Protein AF-A0A929IET7-F1 (afdb_monomer)

pLDDT: mean 87.03, std 11.53, range [40.47, 97.88]

Solvent-accessible surface area (backbone atoms only — not comparable to full-atom values): 6429 Å² total; per-residue (Å²): 132,85,82,79,88,81,78,76,69,36,85,92,74,68,37,46,52,69,60,47,52,51,52,54,49,32,70,75,50,70,73,50,90,70,73,79,68,96,66,84,77,54,74,67,46,49,54,25,51,54,48,20,52,49,19,50,52,49,25,53,51,37,58,75,68,71,49,61,70,70,60,34,50,51,27,47,47,51,18,50,45,28,49,24,44,69,79,54,80,43,65,56,73,68,58,51,51,60,61,53,71,75,53,67,94,92,117

Nearest PDB structures (foldseek):
  1xzp-assembly1_A  TM=8.326E-01  e=5.165E-03  Thermotoga maritima
  3geh-assembly1_A-2  TM=8.456E-01  e=8.836E-03  Nostoc sp. PCC 7120 = FACHB-418
  3gei-assembly2_C  TM=6.495E-01  e=2.844E-03  Chlorobaculum tepidum

Sequence (107 aa):
LCATDIVEISARFNTGIDRLVDVIYETITGSREMAPPSVAPNLRHKRAIERALAGGQAALSLMNEEESPALIAIELQEELDALGEITGETTSHEILDEIFSRFCIGK

Radius of gyration: 22.79 Å; Cα contacts (8 Å, |Δi|>4): 66; chains: 1; bounding box: 48×30×61 Å

Structure (mmCIF, N/CA/C/O backbone):
data_AF-A0A929IET7-F1
#
_entry.id   AF-A0A929IET7-F1
#
loop_
_atom_site.group_PDB
_atom_site.id
_atom_site.type_symbol
_atom_site.label_atom_id
_atom_site.label_alt_id
_atom_site.label_comp_id
_atom_site.label_asym_id
_atom_site.label_entity_id
_atom_site.label_seq_id
_atom_site.pdbx_PDB_ins_code
_atom_site.Cartn_x
_atom_site.Cartn_y
_atom_site.Cartn_z
_atom_site.occupancy
_atom_site.B_iso_or_equiv
_atom_site.auth_seq_id
_atom_site.auth_comp_id
_atom_site.auth_asym_id
_atom_site.auth_atom_id
_atom_site.pdbx_PDB_model_num
ATOM 1 N N . LEU A 1 1 ? 25.030 17.104 -1.779 1.00 40.47 1 LEU A N 1
ATOM 2 C CA . LEU A 1 1 ? 25.532 17.180 -3.169 1.00 40.47 1 LEU A CA 1
ATOM 3 C C . LEU A 1 1 ? 25.179 15.853 -3.826 1.00 40.47 1 LEU A C 1
ATOM 5 O O . LEU A 1 1 ? 25.852 14.876 -3.540 1.00 40.47 1 LEU A O 1
ATOM 9 N N . CYS A 1 2 ? 24.070 15.769 -4.569 1.00 48.00 2 CYS A N 1
ATOM 10 C CA . CYS A 1 2 ? 23.783 14.555 -5.342 1.00 48.00 2 CYS A CA 1
ATOM 11 C C . CYS A 1 2 ? 24.779 14.511 -6.502 1.00 48.00 2 CYS A C 1
ATOM 13 O O . CYS A 1 2 ? 24.788 15.425 -7.326 1.00 48.00 2 CYS A O 1
ATOM 15 N N . ALA A 1 3 ? 25.649 13.503 -6.527 1.00 61.44 3 ALA A N 1
ATOM 16 C CA . ALA A 1 3 ? 26.449 13.217 -7.706 1.00 61.44 3 ALA A CA 1
ATOM 17 C C . ALA A 1 3 ? 25.478 12.887 -8.849 1.00 61.44 3 ALA A C 1
ATOM 19 O O . ALA A 1 3 ? 24.562 12.089 -8.673 1.00 61.44 3 ALA A O 1
ATOM 20 N N . THR A 1 4 ? 25.606 13.582 -9.975 1.00 74.19 4 THR A N 1
ATOM 21 C CA . THR A 1 4 ? 24.845 13.250 -11.182 1.00 74.19 4 THR A CA 1
ATOM 22 C C . THR A 1 4 ? 25.656 12.208 -11.931 1.00 74.19 4 THR A C 1
ATOM 24 O O . THR A 1 4 ? 26.721 12.540 -12.450 1.00 74.19 4 THR A O 1
ATOM 27 N N . ASP A 1 5 ? 25.186 10.964 -11.957 1.00 79.56 5 ASP A N 1
ATOM 28 C CA . ASP A 1 5 ? 25.804 9.923 -12.773 1.00 79.56 5 ASP A CA 1
ATOM 29 C C . ASP A 1 5 ? 25.525 10.219 -14.251 1.00 79.56 5 ASP A C 1
ATOM 31 O O . ASP A 1 5 ? 24.378 10.255 -14.699 1.00 79.56 5 ASP A O 1
ATOM 35 N N . ILE A 1 6 ? 26.588 10.495 -15.006 1.00 90.44 6 ILE A N 1
ATOM 36 C CA . ILE A 1 6 ? 26.523 10.781 -16.442 1.00 90.44 6 ILE A CA 1
ATOM 37 C C . ILE A 1 6 ? 26.910 9.509 -17.196 1.00 90.44 6 ILE A C 1
ATOM 39 O O . ILE A 1 6 ? 27.989 8.959 -16.979 1.00 90.44 6 ILE A O 1
ATOM 43 N N . VAL A 1 7 ? 26.046 9.067 -18.113 1.00 93.38 7 VAL A N 1
ATOM 44 C CA . VAL A 1 7 ? 26.305 7.933 -19.011 1.00 93.38 7 VAL A CA 1
ATOM 45 C C . VAL A 1 7 ? 26.335 8.435 -20.452 1.00 93.38 7 VAL A C 1
ATOM 47 O O . VAL A 1 7 ? 25.335 8.935 -20.965 1.00 93.38 7 VAL A O 1
ATOM 50 N N . GLU A 1 8 ? 27.483 8.306 -21.116 1.00 94.69 8 GLU A N 1
ATOM 51 C CA . GLU A 1 8 ? 27.621 8.635 -22.536 1.00 94.69 8 GLU A CA 1
ATOM 52 C C . GLU A 1 8 ? 27.085 7.493 -23.408 1.00 94.69 8 GLU A C 1
ATOM 54 O O . GLU A 1 8 ? 27.453 6.331 -23.226 1.00 94.69 8 GLU A O 1
ATOM 59 N N . ILE A 1 9 ? 26.226 7.824 -24.378 1.00 96.81 9 ILE A N 1
ATOM 60 C CA . ILE A 1 9 ? 25.621 6.843 -25.287 1.00 96.81 9 ILE A CA 1
ATOM 61 C C . ILE A 1 9 ? 25.694 7.287 -26.748 1.00 96.81 9 ILE A C 1
ATOM 63 O O . ILE A 1 9 ? 25.743 8.475 -27.068 1.00 96.81 9 ILE A O 1
ATOM 67 N N . SER A 1 10 ? 25.592 6.316 -27.655 1.00 96.12 10 SER A N 1
ATOM 68 C CA . SER A 1 10 ? 25.300 6.557 -29.064 1.00 96.12 10 SER A CA 1
ATOM 69 C C . SER A 1 10 ? 24.212 5.613 -29.561 1.00 96.12 10 SER A C 1
ATOM 71 O O . SER A 1 10 ? 24.474 4.443 -29.838 1.00 96.12 10 SER A O 1
ATOM 73 N N . ALA A 1 11 ? 22.998 6.140 -29.748 1.00 93.94 11 ALA A N 1
ATOM 74 C CA . ALA A 1 11 ? 21.877 5.377 -30.301 1.00 93.94 11 ALA A CA 1
ATOM 75 C C . ALA A 1 11 ? 22.156 4.877 -31.731 1.00 93.94 11 ALA A C 1
ATOM 77 O O . ALA A 1 11 ? 21.739 3.786 -32.103 1.00 93.94 11 ALA A O 1
ATOM 78 N N . ARG A 1 12 ? 22.916 5.643 -32.529 1.00 96.56 12 ARG A N 1
ATOM 79 C CA . ARG A 1 12 ? 23.272 5.275 -33.909 1.00 96.56 12 ARG A CA 1
ATOM 80 C C . ARG A 1 12 ? 24.179 4.045 -33.979 1.00 96.56 12 ARG A C 1
ATOM 82 O O . ARG A 1 12 ? 24.052 3.257 -34.910 1.00 96.56 12 ARG A O 1
ATOM 89 N N . PHE A 1 13 ? 25.111 3.920 -33.037 1.00 96.19 13 PHE A N 1
ATOM 90 C CA . PHE A 1 13 ? 26.109 2.845 -33.010 1.00 96.19 13 PHE A CA 1
ATOM 91 C C . PHE A 1 13 ? 25.820 1.792 -31.933 1.00 96.19 13 PHE A C 1
ATOM 93 O O . PHE A 1 13 ? 26.658 0.931 -31.687 1.00 96.19 13 PHE A O 1
ATOM 100 N N . ASN A 1 14 ? 24.654 1.873 -31.280 1.00 92.44 14 ASN A N 1
ATOM 101 C CA . ASN A 1 14 ? 24.262 1.022 -30.157 1.00 92.44 14 ASN A CA 1
ATOM 102 C C . ASN A 1 14 ? 25.336 0.942 -29.051 1.00 92.44 14 ASN A C 1
ATOM 104 O O . ASN A 1 14 ? 25.597 -0.112 -28.482 1.00 92.44 14 ASN A O 1
ATOM 108 N N . THR A 1 15 ? 26.017 2.059 -28.787 1.00 95.69 15 THR A N 1
ATOM 109 C CA . THR A 1 15 ? 27.125 2.125 -27.824 1.00 95.69 15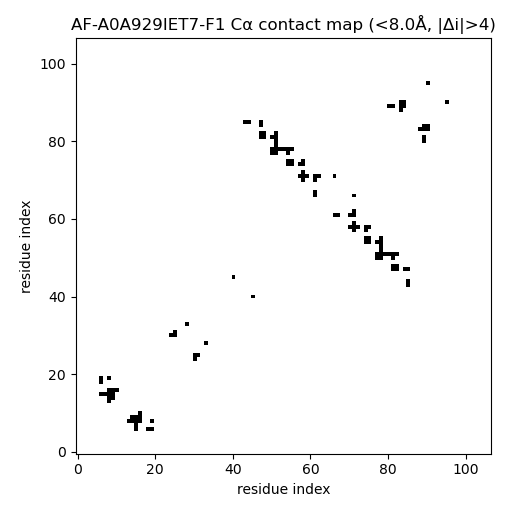 THR A CA 1
ATOM 110 C C . THR A 1 15 ? 26.630 2.702 -26.503 1.00 95.69 15 THR A C 1
ATOM 112 O O . THR A 1 15 ? 25.927 3.711 -26.503 1.00 95.69 15 THR A O 1
ATOM 115 N N . GLY A 1 16 ? 26.998 2.074 -25.384 1.00 92.75 16 GLY A N 1
ATOM 116 C CA . GLY A 1 16 ? 26.663 2.549 -24.034 1.00 92.75 16 GLY A CA 1
ATOM 117 C C . GLY A 1 16 ? 25.228 2.260 -23.574 1.00 92.75 16 GLY A C 1
ATOM 118 O O . GLY A 1 16 ? 24.884 2.605 -22.450 1.00 92.75 16 GLY A O 1
ATOM 119 N N . ILE A 1 17 ? 24.401 1.609 -24.402 1.00 95.06 17 ILE A N 1
ATOM 120 C CA . ILE A 1 17 ? 23.000 1.302 -24.073 1.00 95.06 17 ILE A CA 1
ATOM 121 C C . ILE A 1 17 ? 22.899 0.307 -22.911 1.00 95.06 17 ILE A C 1
ATOM 123 O O . ILE A 1 17 ? 22.166 0.573 -21.966 1.00 95.06 17 ILE A O 1
ATOM 127 N N . ASP A 1 18 ? 23.681 -0.775 -22.924 1.00 94.06 18 ASP A N 1
ATOM 128 C CA . ASP A 1 18 ? 23.681 -1.756 -21.827 1.00 94.06 18 ASP A CA 1
ATOM 129 C C . ASP A 1 18 ? 24.102 -1.102 -20.504 1.00 94.06 18 ASP A C 1
ATOM 131 O O . ASP A 1 18 ? 23.432 -1.243 -19.486 1.00 94.06 18 ASP A O 1
ATOM 135 N N . ARG A 1 19 ? 25.143 -0.259 -20.550 1.00 92.75 19 ARG A N 1
ATOM 136 C CA . ARG A 1 19 ? 25.595 0.496 -19.376 1.00 92.75 19 ARG A CA 1
ATOM 137 C C . ARG A 1 19 ? 24.521 1.450 -18.853 1.00 92.75 19 ARG A C 1
ATOM 139 O O . ARG A 1 19 ? 24.400 1.615 -17.643 1.00 92.75 19 ARG A O 1
ATOM 146 N N . LEU A 1 20 ? 23.755 2.084 -19.740 1.00 93.81 20 LEU A N 1
ATOM 147 C CA . LEU A 1 20 ? 22.626 2.923 -19.347 1.00 93.81 20 LEU A CA 1
ATOM 148 C C . LEU A 1 20 ? 21.540 2.097 -18.642 1.00 93.81 20 LEU A C 1
ATOM 150 O O . LEU A 1 20 ? 21.017 2.545 -17.624 1.00 93.81 20 LEU A O 1
ATOM 154 N N . VAL A 1 21 ? 21.221 0.901 -19.149 1.00 92.56 21 VAL A N 1
ATOM 155 C CA . VAL A 1 21 ? 20.250 -0.012 -18.521 1.00 92.56 21 VAL A CA 1
ATOM 156 C C . VAL A 1 21 ? 20.707 -0.411 -17.117 1.00 92.56 21 VAL A C 1
ATOM 158 O O . VAL A 1 21 ? 19.911 -0.316 -16.182 1.00 92.56 21 VAL A O 1
ATOM 161 N N . ASP A 1 22 ? 21.981 -0.766 -16.950 1.00 90.56 22 ASP A N 1
ATOM 162 C CA . ASP A 1 22 ? 22.550 -1.128 -15.647 1.00 90.56 22 ASP A CA 1
ATOM 163 C C . ASP A 1 22 ? 22.465 0.031 -14.649 1.00 90.56 22 ASP A C 1
ATOM 165 O O . ASP A 1 22 ? 21.996 -0.147 -13.527 1.00 90.56 22 ASP A O 1
ATOM 169 N N . VAL A 1 23 ? 22.848 1.243 -15.066 1.00 91.50 23 VAL A N 1
ATOM 170 C CA . VAL A 1 23 ? 22.797 2.433 -14.201 1.00 91.50 23 VAL A CA 1
ATOM 171 C C . VAL A 1 23 ? 21.359 2.771 -13.808 1.00 91.50 23 VAL A C 1
ATOM 173 O O . VAL A 1 23 ? 21.102 3.100 -12.649 1.00 91.50 23 VAL A O 1
ATOM 176 N N . ILE A 1 24 ? 20.398 2.657 -14.731 1.00 91.38 24 ILE A N 1
ATOM 177 C CA . ILE A 1 24 ? 18.973 2.844 -14.416 1.00 91.38 24 ILE A CA 1
ATOM 178 C C . ILE A 1 24 ? 18.524 1.812 -13.377 1.00 91.38 24 ILE A C 1
ATOM 180 O O . ILE A 1 24 ? 17.875 2.173 -12.393 1.00 91.38 24 ILE A O 1
ATOM 184 N N . TYR A 1 25 ? 18.884 0.542 -13.566 1.00 89.19 25 TYR A N 1
ATOM 185 C CA . TYR A 1 25 ? 18.537 -0.527 -12.638 1.00 89.19 25 TYR A CA 1
ATOM 186 C C . TYR A 1 25 ? 19.143 -0.296 -11.247 1.00 89.19 25 TYR A C 1
ATOM 188 O O . TYR A 1 25 ? 18.423 -0.352 -10.249 1.00 89.19 25 TYR A O 1
ATOM 196 N N . GLU A 1 26 ? 20.434 0.027 -11.169 1.00 88.62 26 GLU A N 1
ATOM 197 C CA . GLU A 1 26 ? 21.143 0.340 -9.923 1.00 88.62 26 GLU A CA 1
ATOM 198 C C . GLU A 1 26 ? 20.532 1.550 -9.209 1.00 88.62 26 GLU A C 1
ATOM 200 O O . GLU A 1 26 ? 20.331 1.505 -7.996 1.00 88.62 26 GLU A O 1
ATOM 205 N N . THR A 1 27 ? 20.162 2.594 -9.957 1.00 88.56 27 THR A N 1
ATOM 206 C CA . THR A 1 27 ? 19.523 3.804 -9.413 1.00 88.56 27 THR A CA 1
ATOM 207 C C . THR A 1 27 ? 18.169 3.491 -8.780 1.00 88.56 27 THR A C 1
ATOM 209 O O . THR A 1 27 ? 17.838 4.022 -7.721 1.00 88.56 27 THR A O 1
ATOM 212 N N . ILE A 1 28 ? 17.374 2.625 -9.414 1.00 88.06 28 ILE A N 1
ATOM 213 C CA . ILE A 1 28 ? 16.036 2.261 -8.928 1.00 88.06 28 ILE A CA 1
ATOM 214 C C . ILE A 1 28 ? 16.120 1.290 -7.743 1.00 88.06 28 ILE A C 1
ATOM 216 O O . ILE A 1 28 ? 15.334 1.394 -6.804 1.00 88.06 28 ILE A O 1
ATOM 220 N N . THR A 1 29 ? 17.058 0.341 -7.778 1.00 85.50 29 THR A N 1
ATOM 221 C CA . THR A 1 29 ? 17.154 -0.752 -6.790 1.00 85.50 29 THR A CA 1
ATOM 222 C C . THR A 1 29 ? 18.140 -0.481 -5.651 1.00 85.50 29 THR A C 1
ATOM 224 O O . THR A 1 29 ? 18.188 -1.245 -4.685 1.00 85.50 29 THR A O 1
ATOM 227 N N . GLY A 1 30 ? 18.933 0.593 -5.733 1.00 83.38 30 GLY A N 1
ATOM 228 C CA . GLY A 1 30 ? 19.996 0.896 -4.773 1.00 83.38 30 GLY A CA 1
ATOM 229 C C . GLY A 1 30 ? 21.116 -0.149 -4.775 1.00 83.38 30 GLY A C 1
ATOM 230 O O . GLY A 1 30 ? 21.647 -0.473 -3.713 1.00 83.38 30 GLY A O 1
ATOM 231 N N . SER A 1 31 ? 21.413 -0.732 -5.942 1.00 68.50 31 SER A N 1
ATOM 232 C CA . SER A 1 31 ? 22.394 -1.819 -6.133 1.00 68.50 31 SER A CA 1
ATOM 233 C C . SER A 1 31 ? 22.131 -3.080 -5.295 1.00 68.50 31 SER A C 1
ATOM 235 O O . SER A 1 31 ? 23.031 -3.895 -5.087 1.00 68.50 31 SER A O 1
ATOM 237 N N . ARG A 1 32 ? 20.905 -3.263 -4.791 1.00 72.38 32 ARG A N 1
ATOM 238 C CA . ARG A 1 32 ? 20.518 -4.444 -4.020 1.00 72.38 32 ARG A CA 1
ATOM 239 C C . ARG A 1 32 ? 19.853 -5.449 -4.948 1.00 72.38 32 ARG A C 1
ATOM 241 O O . ARG A 1 32 ? 18.880 -5.117 -5.621 1.00 72.38 32 ARG A O 1
ATOM 248 N N . GLU A 1 33 ? 20.326 -6.694 -4.942 1.00 68.75 33 GLU A N 1
ATOM 249 C CA . GLU A 1 33 ? 19.561 -7.793 -5.531 1.00 68.75 33 GLU A CA 1
ATOM 250 C C . GLU A 1 33 ? 18.243 -7.928 -4.762 1.00 68.75 33 GLU A C 1
ATOM 252 O O . GLU A 1 33 ? 18.190 -8.417 -3.630 1.00 68.75 33 GLU A O 1
ATOM 257 N N . MET A 1 34 ? 17.167 -7.420 -5.358 1.00 66.38 34 MET A N 1
ATOM 258 C CA . MET A 1 34 ? 15.822 -7.649 -4.868 1.00 66.38 34 MET A CA 1
ATOM 259 C C . MET A 1 34 ? 15.354 -8.981 -5.434 1.00 66.38 34 MET A C 1
ATOM 261 O O . MET A 1 34 ? 15.190 -9.124 -6.645 1.00 66.38 34 MET A O 1
ATOM 265 N N . ALA A 1 35 ? 15.119 -9.957 -4.555 1.00 72.62 35 ALA A N 1
ATOM 266 C CA . ALA A 1 35 ? 14.350 -11.126 -4.948 1.00 72.62 35 ALA A CA 1
ATOM 267 C C . ALA A 1 35 ? 13.013 -10.639 -5.538 1.00 72.62 35 ALA A C 1
ATOM 269 O O . ALA A 1 35 ? 12.401 -9.734 -4.954 1.00 72.62 35 ALA A O 1
ATOM 270 N N . PRO A 1 36 ? 12.566 -11.187 -6.684 1.00 70.94 36 PRO A N 1
ATOM 271 C CA . PRO A 1 36 ? 11.288 -10.800 -7.252 1.00 70.94 36 PRO A CA 1
ATOM 272 C C . PRO A 1 36 ? 10.213 -11.004 -6.179 1.00 70.94 36 PRO A C 1
ATOM 274 O O . PRO A 1 36 ? 10.171 -12.074 -5.559 1.00 70.94 36 PRO A O 1
ATOM 277 N N . PRO A 1 37 ? 9.385 -9.985 -5.897 1.00 73.00 37 PRO A N 1
ATOM 278 C CA . PRO A 1 37 ? 8.373 -10.120 -4.869 1.00 73.00 37 PRO A CA 1
ATOM 279 C C . PRO A 1 37 ? 7.417 -11.247 -5.268 1.00 73.00 37 PRO A C 1
ATOM 281 O O . PRO A 1 37 ? 7.044 -11.377 -6.434 1.00 73.00 37 PRO A O 1
ATOM 284 N N . SER A 1 38 ? 7.003 -12.059 -4.295 1.00 78.75 38 SER A N 1
ATOM 285 C CA . SER A 1 38 ? 6.037 -13.143 -4.521 1.00 78.75 38 SER A CA 1
ATOM 286 C C . SER A 1 38 ? 4.671 -12.627 -4.986 1.00 78.75 38 SER A C 1
ATOM 288 O O . SER A 1 38 ? 3.887 -13.383 -5.555 1.00 78.75 38 SER A O 1
ATOM 290 N N . VAL A 1 39 ? 4.391 -11.339 -4.761 1.00 79.06 39 VAL A N 1
ATOM 291 C CA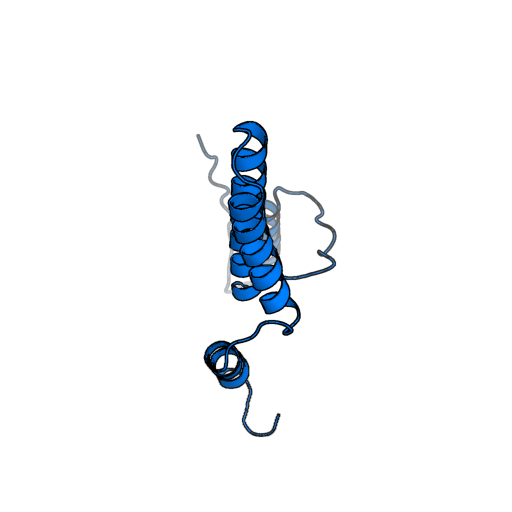 . VAL A 1 39 ? 3.159 -10.653 -5.149 1.00 79.06 39 VAL A CA 1
ATOM 292 C C . VAL A 1 39 ? 3.499 -9.268 -5.698 1.00 79.06 39 VAL A C 1
ATOM 294 O O . VAL A 1 39 ? 4.259 -8.522 -5.085 1.00 79.06 39 VAL A O 1
ATOM 297 N N . ALA A 1 40 ? 2.891 -8.896 -6.825 1.00 80.31 40 ALA A N 1
ATOM 298 C CA . ALA A 1 40 ? 2.960 -7.550 -7.3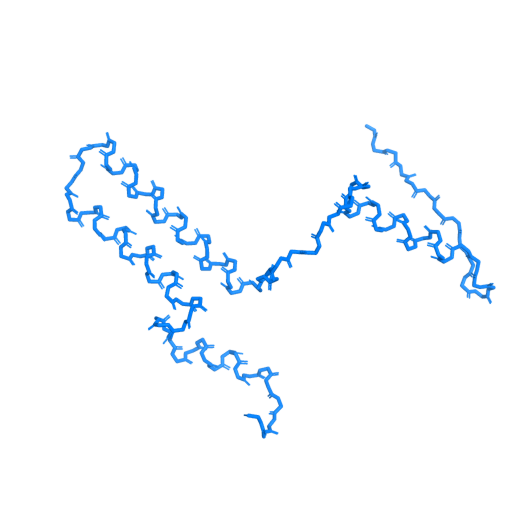92 1.00 80.31 40 ALA A CA 1
ATOM 299 C C . ALA A 1 40 ? 1.587 -6.858 -7.251 1.00 80.31 40 ALA A C 1
ATOM 301 O O . ALA A 1 40 ? 0.746 -6.971 -8.148 1.00 80.31 40 ALA A O 1
ATOM 302 N N . PRO A 1 41 ? 1.297 -6.198 -6.111 1.00 85.75 41 PRO A N 1
ATOM 303 C CA . PRO A 1 41 ? 0.013 -5.538 -5.906 1.00 85.75 41 PRO A CA 1
ATOM 304 C C . PRO A 1 41 ? -0.157 -4.350 -6.861 1.00 85.75 41 PRO A C 1
ATOM 306 O O . PRO A 1 41 ? 0.768 -3.575 -7.094 1.00 85.75 41 PRO A O 1
ATOM 309 N N . ASN A 1 42 ? -1.365 -4.191 -7.402 1.00 89.81 42 ASN A N 1
ATOM 310 C CA . ASN A 1 42 ? -1.728 -3.011 -8.184 1.00 89.81 42 ASN A CA 1
ATOM 311 C C . ASN A 1 42 ? -2.171 -1.857 -7.257 1.00 89.81 42 ASN A C 1
ATOM 313 O O . ASN A 1 42 ? -2.254 -2.005 -6.036 1.00 89.81 42 ASN A O 1
ATOM 317 N N . LEU A 1 43 ? -2.499 -0.701 -7.844 1.00 89.81 43 LEU A N 1
ATOM 318 C CA . LEU A 1 43 ? -2.941 0.477 -7.090 1.00 89.81 43 LEU A CA 1
ATOM 319 C C . LEU A 1 43 ? -4.207 0.224 -6.248 1.00 89.81 43 LEU A C 1
ATOM 321 O O . LEU A 1 43 ? -4.321 0.782 -5.160 1.00 89.81 43 LEU A O 1
ATOM 325 N N . ARG A 1 44 ? -5.132 -0.623 -6.719 1.00 88.31 44 ARG A N 1
ATOM 326 C CA . ARG A 1 44 ? -6.346 -0.994 -5.976 1.00 88.31 44 ARG A CA 1
ATOM 327 C C . ARG A 1 44 ? -5.982 -1.754 -4.702 1.00 88.31 44 ARG A C 1
ATOM 329 O O . ARG A 1 44 ? -6.398 -1.353 -3.623 1.00 88.31 44 ARG A O 1
ATOM 336 N N . HIS A 1 45 ? -5.137 -2.780 -4.816 1.00 92.75 45 HIS A N 1
ATOM 337 C CA . HIS A 1 45 ? -4.641 -3.525 -3.653 1.00 92.75 45 HIS A CA 1
ATOM 338 C C . HIS A 1 45 ? -3.890 -2.609 -2.682 1.00 92.75 45 HIS A C 1
ATOM 340 O O . HIS A 1 45 ? -4.109 -2.688 -1.480 1.00 92.75 45 HIS A O 1
ATOM 346 N N . LYS A 1 46 ? -3.047 -1.700 -3.193 1.00 93.56 46 LYS A N 1
ATOM 347 C CA . LYS A 1 46 ? -2.334 -0.728 -2.355 1.00 93.56 46 LYS A CA 1
ATOM 348 C C . LYS A 1 46 ? -3.304 0.119 -1.521 1.00 93.56 46 LYS A C 1
ATOM 350 O O . LYS A 1 46 ? -3.129 0.208 -0.314 1.00 93.56 46 LYS A O 1
ATOM 355 N N . ARG A 1 47 ? -4.331 0.703 -2.147 1.00 93.75 47 ARG A N 1
ATOM 356 C CA . ARG A 1 47 ? -5.330 1.542 -1.457 1.00 93.75 47 ARG A CA 1
ATOM 357 C C . ARG A 1 47 ? -6.130 0.764 -0.413 1.00 93.75 47 ARG A C 1
ATOM 359 O O . ARG A 1 47 ? -6.417 1.289 0.657 1.00 93.75 47 ARG A O 1
ATOM 366 N N . ALA A 1 48 ? -6.487 -0.481 -0.720 1.00 94.25 48 ALA A N 1
ATOM 367 C CA . ALA A 1 48 ? -7.138 -1.379 0.225 1.00 94.25 48 ALA A CA 1
ATOM 368 C C . ALA A 1 48 ? -6.255 -1.644 1.458 1.00 94.25 48 ALA A C 1
ATOM 370 O O . ALA A 1 48 ? -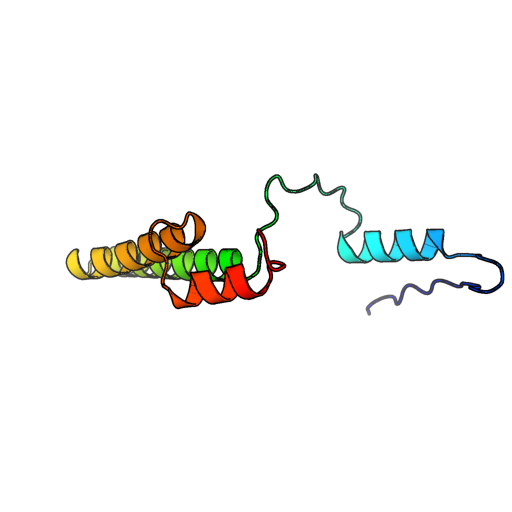6.712 -1.467 2.581 1.00 94.25 48 ALA A O 1
ATOM 371 N N . ILE A 1 49 ? -4.970 -1.953 1.254 1.00 95.38 49 ILE A N 1
ATOM 372 C CA . ILE A 1 49 ? -4.000 -2.158 2.343 1.00 95.38 49 ILE A CA 1
ATOM 373 C C . ILE A 1 49 ? -3.805 -0.881 3.174 1.00 95.38 49 ILE A C 1
ATOM 375 O O . ILE A 1 49 ? -3.735 -0.958 4.396 1.00 95.38 49 ILE A O 1
ATOM 379 N N . GLU A 1 50 ? -3.724 0.292 2.539 1.00 95.94 50 GLU A N 1
ATOM 380 C CA . GLU A 1 50 ? -3.583 1.576 3.244 1.00 95.94 50 GLU A CA 1
ATOM 381 C C . GLU A 1 50 ? -4.787 1.869 4.152 1.00 95.94 50 GLU A C 1
ATOM 383 O O . GLU A 1 50 ? -4.592 2.307 5.285 1.00 95.94 50 GLU A O 1
ATOM 388 N N . ARG A 1 51 ? -6.015 1.583 3.697 1.00 96.25 51 ARG A N 1
ATOM 389 C CA . ARG A 1 51 ? -7.222 1.709 4.533 1.00 96.25 51 ARG A CA 1
ATOM 390 C C . ARG A 1 51 ? -7.258 0.688 5.662 1.00 96.25 51 ARG A C 1
ATOM 392 O O . ARG A 1 51 ? -7.516 1.073 6.795 1.00 96.25 51 ARG A O 1
ATOM 399 N N . ALA A 1 52 ? -6.938 -0.572 5.370 1.00 96.56 52 ALA A N 1
ATOM 400 C CA . ALA A 1 52 ? -6.875 -1.619 6.384 1.00 96.56 52 ALA A CA 1
ATOM 401 C C . ALA A 1 52 ? -5.899 -1.248 7.511 1.00 96.56 52 ALA A C 1
ATOM 403 O O . ALA A 1 52 ? -6.239 -1.298 8.690 1.00 96.56 52 ALA A O 1
ATOM 404 N N . LEU A 1 53 ? -4.710 -0.762 7.143 1.00 97.44 53 LEU A N 1
ATOM 405 C CA . LEU A 1 53 ? -3.720 -0.287 8.104 1.00 97.44 53 LEU A CA 1
ATOM 406 C C . LEU A 1 53 ? -4.230 0.904 8.930 1.00 97.44 53 LEU A C 1
ATOM 408 O O . LEU A 1 53 ? -3.957 0.965 10.127 1.00 97.44 53 LEU A O 1
ATOM 412 N N . ALA A 1 54 ? -4.950 1.841 8.308 1.00 97.19 54 ALA A N 1
ATOM 413 C CA . ALA A 1 54 ? -5.525 2.986 9.007 1.00 97.19 54 ALA A CA 1
ATOM 414 C C . ALA A 1 54 ? -6.586 2.556 10.037 1.00 97.19 54 ALA A C 1
ATOM 416 O O . ALA A 1 54 ? -6.520 3.014 11.177 1.00 97.19 54 ALA A O 1
ATOM 417 N N . GLY A 1 55 ? -7.491 1.638 9.675 1.00 96.06 55 GLY A N 1
ATOM 418 C CA . GLY A 1 55 ? -8.490 1.074 10.593 1.00 96.06 55 GLY A CA 1
ATOM 419 C C . GLY A 1 55 ? -7.842 0.351 11.775 1.00 96.06 55 GLY A C 1
ATOM 420 O O . GLY A 1 55 ? -8.141 0.650 12.930 1.00 96.06 55 GLY A O 1
ATOM 421 N N . GLY A 1 56 ? -6.840 -0.498 11.522 1.00 96.62 56 GLY A N 1
ATOM 422 C CA . GLY A 1 56 ? -6.106 -1.179 12.593 1.00 96.62 56 GLY A CA 1
ATOM 423 C C . GLY A 1 56 ? -5.366 -0.216 13.535 1.00 96.62 56 GLY A C 1
ATOM 424 O O . GLY A 1 56 ? -5.341 -0.409 14.752 1.00 96.62 56 GLY A O 1
ATOM 425 N N . GLN A 1 57 ? -4.794 0.870 13.003 1.00 97.69 57 GLN A N 1
ATOM 426 C CA . GLN A 1 57 ? -4.163 1.923 13.811 1.00 97.69 57 GLN A CA 1
ATOM 427 C C . GLN A 1 57 ? -5.178 2.717 14.644 1.00 97.69 57 GLN A C 1
ATOM 429 O O . GLN A 1 57 ? -4.888 3.057 15.797 1.00 97.69 57 GLN A O 1
ATOM 434 N N . ALA A 1 58 ? -6.359 2.996 14.092 1.00 97.38 58 ALA A N 1
ATOM 435 C CA . ALA A 1 58 ? -7.447 3.647 14.811 1.00 97.38 58 ALA A CA 1
ATOM 436 C C . ALA A 1 58 ? -7.970 2.747 15.941 1.00 97.38 58 ALA A C 1
ATOM 438 O O . ALA A 1 58 ? -8.041 3.190 17.086 1.00 97.38 58 ALA A O 1
ATOM 439 N N . ALA A 1 59 ? -8.206 1.461 15.663 1.00 97.44 59 ALA A N 1
ATOM 440 C CA . ALA A 1 59 ? -8.606 0.469 16.659 1.00 97.44 59 ALA A CA 1
ATOM 441 C C . ALA A 1 59 ? -7.591 0.373 17.812 1.00 97.44 59 ALA A C 1
ATOM 443 O O . ALA A 1 59 ? -7.974 0.423 18.980 1.00 97.44 59 ALA A O 1
ATOM 444 N N . LEU A 1 60 ? -6.291 0.310 17.499 1.00 97.62 60 LEU A N 1
ATOM 445 C CA . LEU A 1 60 ? -5.222 0.320 18.505 1.00 97.62 60 LEU A CA 1
ATOM 446 C C . LEU A 1 60 ? -5.228 1.597 19.353 1.00 97.62 60 LEU A C 1
ATOM 448 O O . LEU A 1 60 ? -5.014 1.528 20.562 1.00 97.62 60 LEU A O 1
ATOM 452 N N . SER A 1 61 ? -5.469 2.755 18.737 1.00 97.88 61 SER A N 1
ATOM 453 C CA . SER A 1 61 ? -5.559 4.032 19.454 1.00 97.88 61 SER A CA 1
ATOM 454 C C . SER A 1 61 ? -6.739 4.035 20.429 1.00 97.88 61 SER A C 1
ATOM 456 O O . SER A 1 61 ? -6.540 4.294 21.612 1.00 97.88 61 SER A O 1
ATOM 458 N N . LEU A 1 62 ? -7.926 3.620 19.976 1.00 97.88 62 LEU A N 1
ATOM 459 C CA . LEU A 1 62 ? -9.129 3.506 20.810 1.00 97.88 62 LEU A CA 1
ATOM 460 C C . LEU A 1 62 ? -8.946 2.521 21.974 1.00 97.88 62 LEU A C 1
ATOM 462 O O . LEU A 1 62 ? -9.387 2.784 23.090 1.00 97.88 62 LEU A O 1
ATOM 466 N N . MET A 1 63 ? -8.258 1.398 21.744 1.00 96.31 63 MET A N 1
ATOM 467 C CA . MET A 1 63 ? -7.929 0.446 22.810 1.00 96.31 63 MET A CA 1
ATOM 468 C C . MET A 1 63 ? -7.028 1.064 23.884 1.00 96.31 63 MET A C 1
ATOM 470 O O . MET A 1 63 ? -7.235 0.811 25.068 1.00 96.31 63 MET A O 1
ATOM 474 N N . ASN A 1 64 ? -6.039 1.869 23.484 1.00 97.44 64 ASN A N 1
ATOM 475 C CA . ASN A 1 64 ? -5.144 2.555 24.421 1.00 97.44 64 ASN A CA 1
ATOM 476 C C . ASN A 1 64 ? -5.851 3.669 25.208 1.00 97.44 64 ASN A C 1
ATOM 478 O O . ASN A 1 64 ? -5.412 4.010 26.303 1.00 97.44 64 ASN A O 1
ATOM 482 N N . GLU A 1 65 ? -6.926 4.228 24.654 1.00 97.44 65 GLU A N 1
ATOM 483 C CA . GLU A 1 65 ? -7.769 5.243 25.294 1.00 9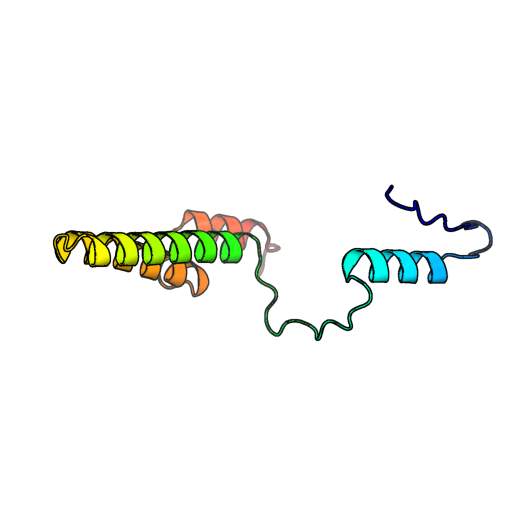7.44 65 GLU A CA 1
ATOM 484 C C . GLU A 1 65 ? -8.873 4.636 26.181 1.00 97.44 65 GLU A C 1
ATOM 486 O O . GLU A 1 65 ? -9.639 5.375 26.793 1.00 97.44 65 GLU A O 1
ATOM 491 N N . GLU A 1 66 ? -8.937 3.301 26.295 1.00 96.06 66 GLU A N 1
ATOM 492 C CA . GLU A 1 66 ? -9.985 2.562 27.022 1.00 96.06 66 GLU A CA 1
ATOM 493 C C . GLU A 1 66 ? -11.411 2.903 26.541 1.00 96.06 66 GLU A C 1
ATOM 495 O O . GLU A 1 66 ? -12.381 2.866 27.304 1.00 96.06 66 GLU A O 1
ATOM 500 N N . GLU A 1 67 ? -11.543 3.213 25.250 1.00 97.00 67 GLU A N 1
ATOM 501 C CA . GLU A 1 67 ? -12.817 3.550 24.622 1.00 97.00 67 GLU A CA 1
ATOM 502 C C . GLU A 1 67 ? -13.764 2.346 24.501 1.00 97.00 67 GLU A C 1
ATOM 504 O O . GLU A 1 67 ? -13.410 1.180 24.714 1.00 97.00 67 GLU A O 1
ATOM 509 N N . SER A 1 68 ? -15.022 2.627 24.144 1.00 96.75 68 SER A N 1
ATOM 510 C CA . SER A 1 68 ? -16.050 1.590 24.027 1.00 96.75 68 SER A CA 1
ATOM 511 C C . SER A 1 68 ? -15.649 0.479 23.040 1.00 96.75 68 SER A C 1
ATOM 513 O O . SER A 1 68 ? -15.307 0.776 21.890 1.00 96.75 68 SER A O 1
ATOM 515 N N . PRO A 1 69 ? -15.835 -0.809 23.399 1.00 95.12 69 PRO A N 1
ATOM 516 C CA . PRO A 1 69 ? -15.657 -1.929 22.472 1.00 95.12 69 PRO A CA 1
ATOM 517 C C . PRO A 1 69 ? -16.464 -1.797 21.176 1.00 95.12 69 PRO A C 1
ATOM 519 O O . PRO A 1 69 ? -16.068 -2.345 20.152 1.00 95.12 69 PRO A O 1
ATOM 522 N N . ALA A 1 70 ? -17.581 -1.061 21.203 1.00 96.62 70 ALA A N 1
ATOM 523 C CA . ALA A 1 70 ? -18.380 -0.796 20.013 1.00 96.62 70 ALA A CA 1
ATOM 524 C C . ALA A 1 70 ? -17.640 0.084 18.990 1.00 96.62 70 ALA A C 1
ATOM 526 O O . ALA A 1 70 ? -17.764 -0.161 17.796 1.00 96.62 70 ALA A O 1
ATOM 527 N N . LEU A 1 71 ? -16.858 1.072 19.441 1.00 95.12 71 LEU A N 1
ATOM 528 C CA . LEU A 1 71 ? -16.067 1.933 18.554 1.00 95.12 71 LEU A CA 1
ATOM 529 C C . LEU A 1 71 ? -14.890 1.160 17.958 1.00 95.12 71 LEU A C 1
ATOM 531 O O . LEU A 1 71 ? -14.663 1.214 16.755 1.00 95.12 71 LEU A O 1
ATOM 535 N N . ILE A 1 72 ? -14.212 0.357 18.781 1.00 97.19 72 ILE A N 1
ATOM 536 C CA . ILE A 1 72 ? -13.126 -0.522 18.328 1.00 97.19 72 ILE A CA 1
ATOM 537 C C . ILE A 1 72 ? -13.638 -1.504 17.262 1.00 97.19 72 ILE A C 1
ATOM 539 O O . ILE A 1 72 ? -12.981 -1.716 16.246 1.00 97.19 72 ILE A O 1
ATOM 543 N N . ALA A 1 73 ? -14.827 -2.080 17.463 1.00 97.00 73 ALA A N 1
ATOM 544 C CA . ALA A 1 73 ? -15.427 -3.006 16.506 1.00 97.00 73 ALA A CA 1
ATOM 545 C C . ALA A 1 73 ? -15.730 -2.356 15.145 1.00 97.00 73 ALA A C 1
ATOM 547 O O . ALA A 1 73 ? -15.616 -3.033 14.127 1.00 97.00 73 ALA A O 1
ATOM 548 N N . ILE A 1 74 ? -16.089 -1.068 15.113 1.00 96.69 74 ILE A N 1
ATOM 549 C CA . ILE A 1 74 ? -16.331 -0.335 13.861 1.00 96.69 74 ILE A CA 1
ATOM 550 C C . ILE A 1 74 ? -15.030 -0.194 13.063 1.00 96.69 74 ILE A C 1
ATOM 552 O O . ILE A 1 74 ? -15.016 -0.504 11.875 1.00 96.69 74 ILE A O 1
ATOM 556 N N . GLU A 1 75 ? -13.932 0.198 13.713 1.00 97.31 75 GLU A N 1
ATOM 557 C CA . GLU A 1 75 ? -12.630 0.342 13.043 1.00 97.31 75 GLU A CA 1
ATOM 558 C C . GLU A 1 75 ? -12.095 -1.002 12.518 1.00 97.31 75 GLU A C 1
ATOM 560 O O . GLU A 1 75 ? -11.574 -1.082 11.405 1.00 97.31 75 GLU A O 1
ATOM 565 N N . LEU A 1 76 ? -12.286 -2.086 13.280 1.00 96.38 76 LEU A N 1
ATOM 566 C CA . LEU A 1 76 ? -11.923 -3.438 12.839 1.00 96.38 76 LEU A CA 1
ATOM 567 C C . LEU A 1 76 ? -12.799 -3.935 11.679 1.00 96.38 76 LEU A C 1
ATOM 569 O O . LEU A 1 76 ? -12.318 -4.681 10.827 1.00 96.38 76 LEU A O 1
ATOM 573 N N . GLN A 1 77 ? -14.075 -3.544 11.633 1.00 95.00 77 GLN A N 1
ATOM 574 C CA . GLN A 1 77 ? -14.950 -3.882 10.511 1.00 95.00 77 GLN A CA 1
ATOM 575 C C . GLN A 1 77 ? -14.480 -3.193 9.226 1.00 95.00 77 GLN A C 1
ATOM 577 O O . GLN A 1 77 ? -14.377 -3.858 8.200 1.00 95.00 77 GLN A O 1
ATOM 582 N N . GLU A 1 78 ? -14.125 -1.907 9.289 1.00 92.50 78 GLU A N 1
ATOM 583 C CA . GLU A 1 78 ? -13.564 -1.177 8.141 1.00 92.50 78 GLU A CA 1
ATOM 584 C C . GLU A 1 78 ? -12.241 -1.804 7.668 1.00 92.50 78 GLU A C 1
ATOM 586 O O . GLU A 1 78 ? -12.009 -1.946 6.466 1.00 92.50 78 GLU A O 1
ATOM 591 N N . GLU A 1 79 ? -11.386 -2.243 8.600 1.00 95.38 79 GLU A N 1
ATOM 592 C CA . GLU A 1 79 ? -10.158 -2.970 8.266 1.00 95.38 79 GLU A CA 1
ATOM 593 C C . GLU A 1 79 ? -10.452 -4.264 7.489 1.00 95.38 79 GLU A C 1
ATOM 595 O O . GLU A 1 79 ? -9.852 -4.512 6.438 1.00 95.38 79 GLU A O 1
ATOM 600 N N . LEU A 1 80 ? -11.39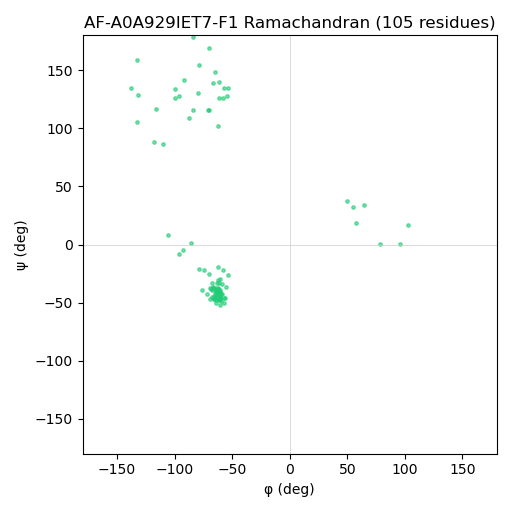2 -5.074 7.982 1.00 94.75 80 LEU A N 1
ATOM 601 C CA . LEU A 1 80 ? -11.789 -6.327 7.341 1.00 94.75 80 LEU A CA 1
ATOM 602 C C . LEU A 1 80 ? -12.445 -6.097 5.977 1.00 94.75 80 LEU A C 1
ATOM 604 O O . LEU A 1 80 ? -12.117 -6.806 5.026 1.00 94.75 80 LEU A O 1
ATOM 608 N N . ASP A 1 81 ? -13.316 -5.098 5.855 1.00 93.25 81 ASP A N 1
ATOM 609 C CA . ASP A 1 81 ? -14.000 -4.771 4.603 1.00 93.25 81 ASP A CA 1
ATOM 610 C C . ASP A 1 81 ? -12.998 -4.311 3.534 1.00 93.25 81 ASP A C 1
ATOM 612 O O . ASP A 1 81 ? -13.043 -4.776 2.389 1.00 93.25 81 ASP A O 1
ATOM 616 N N . ALA A 1 82 ? -12.020 -3.482 3.915 1.00 94.00 82 ALA A N 1
ATOM 617 C CA . ALA A 1 82 ? -10.943 -3.064 3.026 1.00 94.00 82 ALA A CA 1
ATOM 618 C C . ALA A 1 82 ? -10.086 -4.253 2.554 1.00 94.00 82 ALA A C 1
ATOM 620 O O . ALA A 1 82 ? -9.695 -4.304 1.385 1.00 94.00 82 ALA A O 1
ATOM 621 N N . LEU A 1 83 ? -9.808 -5.233 3.419 1.00 93.81 83 LEU A N 1
ATOM 622 C CA . LEU A 1 83 ? -9.114 -6.464 3.024 1.00 93.81 83 LEU A CA 1
ATOM 623 C C . LEU A 1 83 ? -9.987 -7.359 2.128 1.00 93.81 83 LEU A C 1
ATOM 625 O O . LEU A 1 83 ? -9.475 -7.929 1.160 1.00 93.81 83 LEU A O 1
ATOM 629 N N . GLY A 1 84 ? -11.292 -7.429 2.395 1.00 91.94 84 GLY A N 1
ATOM 630 C CA . GLY A 1 84 ? -12.276 -8.157 1.591 1.00 91.94 84 GLY A CA 1
ATOM 631 C C . GLY A 1 84 ? -12.378 -7.644 0.153 1.00 91.94 84 GLY A C 1
ATOM 632 O O . GLY A 1 84 ? -12.606 -8.423 -0.774 1.00 91.94 84 GLY A O 1
ATOM 633 N N . GLU A 1 85 ? -12.113 -6.357 -0.089 1.00 89.94 85 GLU A N 1
ATOM 634 C CA . GLU A 1 85 ? -11.994 -5.826 -1.452 1.00 89.94 85 GLU A CA 1
ATOM 635 C C . GLU A 1 85 ? -10.838 -6.459 -2.237 1.00 89.94 85 GLU A C 1
ATOM 637 O O . GLU A 1 85 ? -10.913 -6.588 -3.461 1.00 89.94 85 GLU A O 1
ATOM 642 N N . ILE A 1 86 ? -9.748 -6.866 -1.581 1.00 89.81 86 ILE A N 1
ATOM 643 C CA . ILE A 1 86 ? -8.593 -7.474 -2.258 1.00 89.81 86 ILE A CA 1
ATOM 644 C C . ILE A 1 86 ? -8.965 -8.855 -2.800 1.00 89.81 86 ILE A C 1
ATOM 646 O O . ILE A 1 86 ? -8.661 -9.146 -3.961 1.00 89.81 86 ILE A O 1
ATOM 650 N N . THR A 1 87 ? -9.624 -9.675 -1.975 1.00 87.62 87 THR A N 1
ATOM 651 C CA . THR A 1 87 ? -10.045 -11.049 -2.298 1.00 87.62 87 THR A CA 1
ATOM 652 C C . THR A 1 87 ? -11.303 -11.101 -3.160 1.00 87.62 87 THR A C 1
ATOM 654 O O . THR A 1 87 ? -11.521 -12.093 -3.853 1.00 87.62 87 THR A O 1
ATOM 657 N N . GLY A 1 88 ? -12.099 -10.032 -3.161 1.00 83.31 88 GLY A N 1
ATOM 658 C CA . GLY A 1 88 ? -13.373 -9.968 -3.869 1.00 83.31 88 GLY A CA 1
ATOM 659 C C . GLY A 1 88 ? -14.591 -10.286 -2.994 1.00 83.31 88 GLY A C 1
ATOM 660 O O . GLY A 1 88 ? -15.708 -10.272 -3.502 1.00 83.31 88 GLY A O 1
ATOM 661 N N . GLU A 1 89 ? -14.399 -10.573 -1.702 1.00 83.06 89 GLU A N 1
ATOM 662 C CA . GLU A 1 89 ? -15.480 -10.878 -0.750 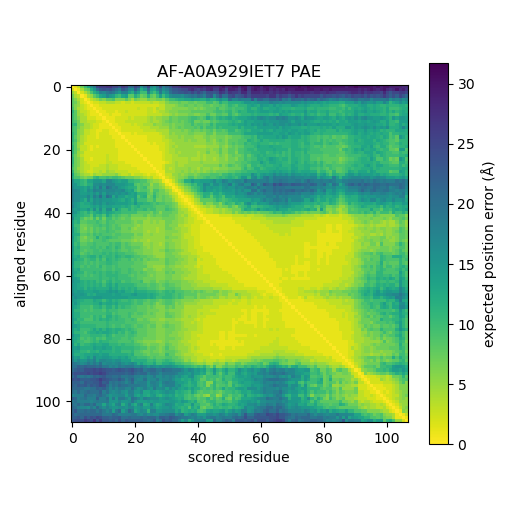1.00 83.06 89 GLU A CA 1
ATOM 663 C C . GLU A 1 89 ? -16.375 -9.662 -0.490 1.00 83.06 89 GLU A C 1
ATOM 665 O O . GLU A 1 89 ? -17.597 -9.789 -0.422 1.00 83.06 89 GLU A O 1
ATOM 670 N N . THR A 1 90 ? -15.769 -8.475 -0.447 1.00 75.00 90 THR A N 1
ATOM 671 C CA . THR A 1 90 ? -16.461 -7.194 -0.291 1.00 75.00 90 THR A CA 1
ATOM 672 C C . THR A 1 90 ? -16.176 -6.376 -1.542 1.00 75.00 90 THR A C 1
ATOM 674 O O . THR A 1 90 ? -15.164 -5.702 -1.623 1.00 75.00 90 THR A O 1
ATOM 677 N N . THR A 1 91 ? -16.978 -6.499 -2.602 1.00 72.69 91 THR A N 1
ATOM 678 C CA . THR A 1 91 ? -16.726 -5.780 -3.869 1.00 72.69 91 THR A CA 1
ATOM 679 C C . THR A 1 91 ? -17.982 -5.090 -4.375 1.00 72.69 91 THR A C 1
ATOM 681 O O . THR A 1 91 ? -19.031 -5.714 -4.516 1.00 72.69 91 THR A O 1
ATOM 684 N N . SER A 1 92 ? -17.872 -3.794 -4.676 1.00 71.81 92 SER A N 1
ATOM 685 C CA . SER A 1 92 ? -18.957 -3.028 -5.287 1.00 71.81 92 SER A CA 1
ATOM 686 C C . SER A 1 92 ? -19.052 -3.295 -6.794 1.00 71.81 92 SER A C 1
ATOM 688 O O . SER A 1 92 ? -18.063 -3.621 -7.455 1.00 71.81 92 SER A O 1
ATOM 690 N N . HIS A 1 93 ? -20.246 -3.103 -7.362 1.00 71.88 93 HIS A N 1
ATOM 691 C CA . HIS A 1 93 ? -20.459 -3.196 -8.811 1.00 71.88 93 HIS A CA 1
ATOM 692 C C . HIS A 1 93 ? -19.527 -2.267 -9.609 1.00 71.88 93 HIS A C 1
ATOM 694 O O . HIS A 1 93 ? -19.010 -2.669 -10.645 1.00 71.88 93 HIS A O 1
ATOM 700 N N . GLU A 1 94 ? -19.239 -1.071 -9.090 1.00 66.00 94 GLU A N 1
ATOM 701 C CA . GLU A 1 94 ? -18.342 -0.100 -9.732 1.00 66.00 94 GLU A CA 1
ATOM 702 C C . GLU A 1 94 ? -16.897 -0.613 -9.847 1.00 66.00 94 GLU A C 1
ATOM 704 O O . GLU A 1 94 ? -16.235 -0.388 -10.860 1.00 66.00 94 GLU A O 1
ATOM 709 N N . ILE A 1 95 ? -16.410 -1.346 -8.838 1.00 70.00 95 ILE A N 1
ATOM 710 C CA . ILE A 1 95 ? -15.069 -1.947 -8.863 1.00 70.00 95 ILE A CA 1
ATOM 711 C C . ILE A 1 95 ? -14.998 -3.055 -9.919 1.00 70.00 95 ILE A C 1
ATOM 713 O O . ILE A 1 95 ? -13.988 -3.175 -10.618 1.00 70.00 95 ILE A O 1
ATOM 717 N N . LEU A 1 96 ? -16.060 -3.854 -10.064 1.00 75.62 96 LEU A N 1
ATOM 718 C CA . LEU A 1 96 ? -16.134 -4.870 -11.118 1.00 75.62 96 LEU A CA 1
ATOM 719 C C . LEU A 1 96 ? -16.101 -4.215 -12.500 1.00 75.62 96 LEU A C 1
ATOM 721 O O . LEU A 1 96 ? -15.313 -4.633 -13.347 1.00 75.62 96 LEU A O 1
ATOM 725 N N . ASP A 1 97 ? -16.881 -3.155 -12.706 1.00 77.44 97 ASP A N 1
ATOM 726 C CA . ASP A 1 97 ? -16.907 -2.420 -13.971 1.00 77.44 97 ASP A CA 1
ATOM 727 C C . ASP A 1 97 ? -15.533 -1.812 -14.309 1.00 77.44 97 ASP A C 1
ATOM 729 O O . ASP A 1 97 ? -15.072 -1.935 -15.447 1.00 77.44 97 ASP A O 1
ATOM 733 N N . GLU A 1 98 ? -14.817 -1.233 -13.334 1.00 77.81 98 GLU A N 1
ATOM 734 C CA . GLU A 1 98 ? -13.451 -0.731 -13.548 1.00 77.81 98 GLU A CA 1
ATOM 735 C C . GLU A 1 98 ? -12.492 -1.862 -13.949 1.00 77.81 98 GLU A C 1
ATOM 737 O O . GLU A 1 98 ? -11.718 -1.710 -14.902 1.00 77.81 98 GLU A O 1
ATOM 742 N N . ILE A 1 99 ? -12.550 -3.009 -13.264 1.00 77.5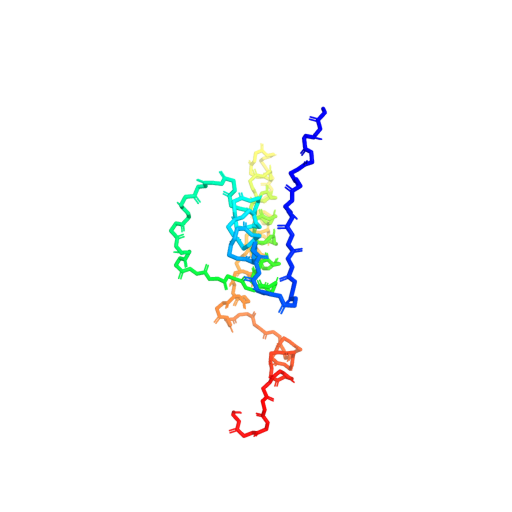6 99 ILE A N 1
ATOM 743 C CA . ILE A 1 99 ? -11.711 -4.170 -13.578 1.00 77.56 99 ILE A CA 1
ATOM 744 C C . ILE A 1 99 ? -11.994 -4.647 -15.005 1.00 77.56 99 ILE A C 1
ATOM 746 O O . ILE A 1 99 ? -11.056 -4.759 -15.799 1.00 77.56 99 ILE A O 1
ATOM 750 N N . PHE A 1 100 ? -13.262 -4.878 -15.353 1.00 80.88 100 PHE A N 1
ATOM 751 C CA . PHE A 1 100 ? -13.657 -5.440 -16.645 1.00 80.88 100 PHE A CA 1
ATOM 752 C C . PHE A 1 100 ? -13.540 -4.454 -17.810 1.00 80.88 100 PHE A C 1
ATOM 754 O O . PHE A 1 100 ? -13.314 -4.890 -18.937 1.00 80.88 100 PHE A O 1
ATOM 761 N N . SER A 1 101 ? -13.549 -3.141 -17.555 1.00 83.00 101 SER A N 1
ATOM 762 C CA . SER A 1 101 ? -13.297 -2.115 -18.582 1.00 83.00 101 SER A CA 1
ATOM 763 C C . SER A 1 101 ? -11.936 -2.262 -19.278 1.00 83.00 101 SER A C 1
ATOM 765 O O . SER A 1 101 ? -11.742 -1.780 -20.395 1.00 83.00 101 SER A O 1
ATOM 767 N N . ARG A 1 102 ? -10.981 -2.942 -18.629 1.00 79.00 102 ARG A N 1
ATOM 768 C CA . ARG A 1 102 ? -9.625 -3.184 -19.142 1.00 79.00 102 ARG A CA 1
ATOM 769 C C . ARG A 1 102 ? -9.481 -4.509 -19.889 1.00 79.00 102 ARG A C 1
ATOM 771 O O . ARG A 1 102 ? -8.404 -4.784 -20.420 1.00 79.00 102 ARG A O 1
ATOM 778 N N . PHE A 1 103 ? -10.525 -5.335 -19.928 1.00 83.88 103 PHE A N 1
ATOM 779 C CA . PHE A 1 103 ? -10.508 -6.603 -20.647 1.00 83.88 103 PHE A CA 1
ATOM 780 C C . PHE A 1 103 ? -11.020 -6.416 -22.075 1.00 83.88 103 PHE A C 1
ATOM 782 O O . PHE A 1 103 ? -11.944 -5.655 -22.348 1.00 83.88 103 PHE A O 1
ATOM 789 N N . CYS A 1 104 ? -10.394 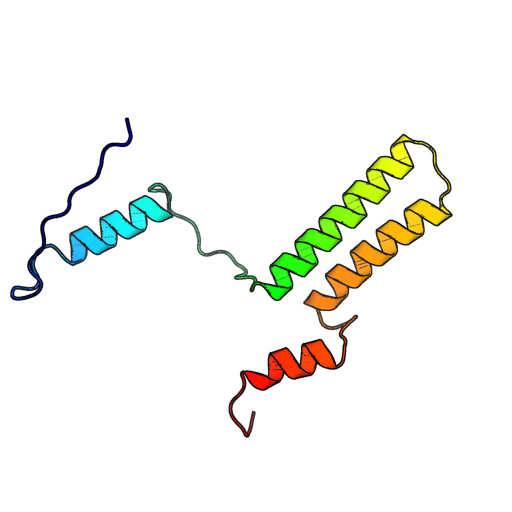-7.119 -23.017 1.00 84.00 104 CYS A N 1
ATOM 790 C CA . CYS A 1 104 ? -10.906 -7.188 -24.380 1.00 84.00 104 CYS A CA 1
ATOM 791 C C . CYS A 1 104 ? -12.258 -7.915 -24.400 1.00 84.00 104 CYS A C 1
ATOM 793 O O . CYS A 1 104 ? -12.472 -8.847 -23.625 1.00 84.00 104 CYS A O 1
ATOM 795 N N . ILE A 1 105 ? -13.134 -7.535 -25.334 1.00 72.56 105 ILE A N 1
ATOM 796 C CA . ILE A 1 105 ? -14.433 -8.190 -25.539 1.00 72.56 105 ILE A CA 1
ATOM 797 C C . ILE A 1 105 ? -14.209 -9.679 -25.837 1.00 72.56 105 ILE A C 1
ATOM 799 O O . ILE A 1 105 ? -13.474 -10.020 -26.765 1.00 72.56 105 ILE A O 1
ATOM 803 N N . GLY A 1 106 ? -14.861 -10.550 -25.064 1.00 74.31 106 GLY A N 1
ATOM 804 C CA . GLY A 1 106 ? -14.771 -12.007 -25.214 1.00 74.31 106 GLY A CA 1
ATOM 805 C C . GLY A 1 106 ? -13.871 -12.715 -24.196 1.00 74.31 106 GLY A C 1
ATOM 806 O O . GLY A 1 106 ? -13.493 -13.861 -24.437 1.00 74.31 106 GLY A O 1
ATOM 807 N N . LYS A 1 107 ? -13.527 -12.053 -23.087 1.00 58.66 107 LYS A N 1
ATOM 808 C CA . LYS A 1 107 ? -12.967 -12.681 -21.884 1.00 58.66 107 LYS A CA 1
ATOM 809 C C . LYS A 1 107 ? -13.977 -12.682 -20.750 1.00 58.66 107 LYS A C 1
ATOM 811 O O . LYS A 1 107 ? -14.745 -11.700 -20.675 1.00 58.66 107 LYS A O 1
#

Secondary structure (DSSP, 8-state):
---------BTTTTBSHHHHHHHHHHHHHTT---PPPS----HHHHHHHHHHHHHHHHHHHHHHTT--HHHHHHHHHHHHHHHHHHHTSS--HHHHHHHHTTSPTT-

Foldseek 3Di:
DDDDDDFDDDPVVRPRPVVVVVVVVCVVVVVDPDDDDPDDDDPLLVVLQVLLVVLVVVLVVCVVVVHDPVSSVVSNVSNVLSVCCVVVNNDDPVNVCVVCVPDDPPD

Mean predicted aligned error: 9.07 Å